Protein AF-A0A940VVH7-F1 (afdb_monomer_lite)

Foldseek 3Di:
DQPLQLLLLCLLVVLCVLQVHDLVRLCVQLVHDSVLNVCSNVRVVSRDPSSSLSSLVSSLVLLVVLVVLLVVLVPDDPDLVLVNCVSLVNLDVSSCVVLPVDPVCVVVVCVVLSVQSNPPPDRDDDDPVNSVVSSVVSVVSSVSSQVVVCVSSVFPGSDPVRNVVVSVVSVVVVVVD

Secondary structure (DSSP, 8-state):
--HHHHHHHHHHHHHHHHTT--HHHHHHHHT--HHHHHHHHH-GGG--HHHHHHHHHHHHHHHHHHHHHHHHTTSSS---HHHHHHHTTTT-HHHHHHHTTSTHHHHTT-HHHHHHHHH-SS-----HHHHHHHHHHHHHHHHHHHHHHHHHHT-SSS-HHHHHHHHHHHHHHHH--

pLDDT: mean 80.89, std 15.98, range [45.06, 98.0]

Radius of gyration: 18.41 Å; chains: 1; bounding box: 42×31×52 Å

Structure (mmCIF, N/CA/C/O backbone):
data_AF-A0A940VVH7-F1
#
_entry.id   AF-A0A940VVH7-F1
#
loo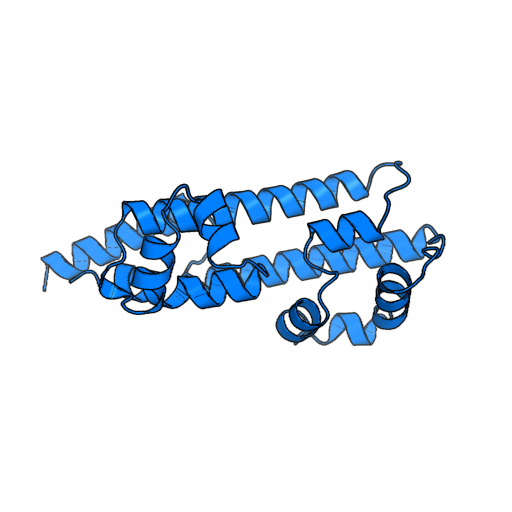p_
_atom_site.group_PDB
_atom_site.id
_atom_site.type_symbol
_atom_site.label_atom_id
_atom_site.label_alt_id
_atom_site.label_comp_id
_atom_site.label_asym_id
_atom_site.label_entity_id
_atom_site.label_seq_id
_atom_site.pdbx_PDB_ins_code
_atom_site.Cartn_x
_atom_site.Cartn_y
_atom_site.Cartn_z
_atom_site.occupancy
_atom_site.B_iso_or_equiv
_atom_site.auth_seq_id
_atom_site.auth_comp_id
_atom_site.auth_asym_id
_atom_site.auth_atom_id
_atom_site.pdbx_PDB_model_num
ATOM 1 N N . MET A 1 1 ? -15.653 8.698 20.950 1.00 63.53 1 MET A N 1
ATOM 2 C CA . MET A 1 1 ? -15.673 7.555 20.001 1.00 63.53 1 MET A CA 1
ATOM 3 C C . MET A 1 1 ? -14.650 7.937 18.977 1.00 63.53 1 MET A C 1
ATOM 5 O O . MET A 1 1 ? -14.909 8.936 18.329 1.00 63.53 1 MET A O 1
ATOM 9 N N . ASN A 1 2 ? -13.545 7.193 18.864 1.00 79.81 2 ASN A N 1
ATOM 10 C CA . ASN A 1 2 ? -12.371 7.686 18.152 1.00 79.81 2 ASN A CA 1
ATOM 11 C C . ASN A 1 2 ? -12.666 7.954 16.661 1.00 79.81 2 ASN A C 1
ATOM 13 O O . ASN A 1 2 ? -12.713 7.025 15.845 1.00 79.81 2 ASN A O 1
ATOM 17 N N . LEU A 1 3 ? -12.917 9.220 16.327 1.00 87.12 3 LEU A N 1
ATOM 18 C CA . LEU A 1 3 ? -13.318 9.695 15.006 1.00 87.12 3 LEU A CA 1
ATOM 19 C C . LEU A 1 3 ? -12.196 9.455 14.007 1.00 87.12 3 LEU A C 1
ATOM 21 O O . LEU A 1 3 ? -12.451 9.018 12.885 1.00 87.12 3 LEU A O 1
ATOM 25 N N . TYR A 1 4 ? -10.951 9.658 14.428 1.00 90.31 4 TYR A N 1
ATOM 26 C CA . TYR A 1 4 ? -9.800 9.425 13.574 1.00 90.31 4 TYR A CA 1
ATOM 27 C C . TYR A 1 4 ? -9.569 7.932 13.289 1.00 90.31 4 TYR A C 1
ATOM 29 O O . TYR A 1 4 ? -9.356 7.564 12.139 1.00 90.31 4 TYR A O 1
ATOM 37 N N . LEU A 1 5 ? -9.726 7.030 14.265 1.00 93.25 5 LEU A N 1
ATOM 38 C CA . LEU A 1 5 ? -9.686 5.579 14.018 1.00 93.25 5 LEU A CA 1
ATOM 39 C C . LEU A 1 5 ? -10.802 5.131 13.076 1.00 93.25 5 LEU A C 1
ATOM 41 O O . LEU A 1 5 ? -10.577 4.246 12.254 1.00 93.25 5 LEU A O 1
ATOM 45 N N . THR A 1 6 ? -11.980 5.750 13.170 1.00 94.06 6 THR A N 1
ATOM 46 C CA . THR A 1 6 ? -13.082 5.489 12.237 1.00 94.06 6 THR A CA 1
ATOM 47 C C . THR A 1 6 ? -12.698 5.924 10.823 1.00 94.06 6 THR A C 1
ATOM 49 O O . THR A 1 6 ? -12.816 5.115 9.905 1.00 94.06 6 THR A O 1
ATOM 52 N N . LYS A 1 7 ? -12.131 7.130 10.655 1.00 93.50 7 LYS A N 1
ATOM 53 C CA . LYS A 1 7 ? -11.576 7.593 9.370 1.00 93.50 7 LYS A CA 1
ATOM 54 C C . LYS A 1 7 ? -10.514 6.626 8.841 1.00 93.50 7 LYS A C 1
ATOM 56 O O . LYS A 1 7 ? -10.595 6.202 7.699 1.00 93.50 7 LYS A O 1
ATOM 61 N N . VAL A 1 8 ? -9.566 6.188 9.671 1.00 93.94 8 VAL A N 1
ATOM 62 C CA . VAL A 1 8 ? -8.556 5.184 9.284 1.00 93.94 8 VAL A CA 1
ATOM 63 C C . VAL A 1 8 ? -9.201 3.834 8.920 1.00 93.94 8 VAL A C 1
ATOM 65 O O . VAL A 1 8 ? -8.717 3.121 8.047 1.00 93.94 8 VAL A O 1
ATOM 68 N N . GLY A 1 9 ? -10.320 3.465 9.542 1.00 95.69 9 GLY A N 1
ATOM 69 C CA . GLY A 1 9 ? -11.140 2.329 9.115 1.00 95.69 9 GLY A CA 1
ATOM 70 C C . GLY A 1 9 ? -11.673 2.477 7.690 1.00 95.69 9 GLY A C 1
ATOM 71 O O . GLY A 1 9 ? -11.596 1.533 6.902 1.00 95.69 9 GLY A O 1
ATOM 72 N N . GLU A 1 10 ? -12.148 3.670 7.334 1.00 96.06 10 GLU A N 1
ATOM 73 C CA . GLU A 1 10 ? -12.672 3.982 5.999 1.00 96.06 10 GLU A CA 1
ATOM 74 C C . GLU A 1 10 ? -11.581 3.909 4.921 1.00 96.06 10 GLU A C 1
ATOM 76 O O . GLU A 1 10 ? -11.876 3.609 3.760 1.00 96.06 10 GLU A O 1
ATOM 81 N N . THR A 1 11 ? -10.312 4.108 5.295 1.00 95.19 11 THR A N 1
ATOM 82 C CA . THR A 1 11 ? -9.184 4.087 4.356 1.00 95.19 11 THR A CA 1
ATOM 83 C C . THR A 1 11 ? -8.690 2.690 3.997 1.00 95.19 11 THR A C 1
ATOM 85 O O . THR A 1 11 ? -8.020 2.541 2.974 1.00 95.19 11 THR A O 1
ATOM 88 N N . VAL A 1 12 ? -9.050 1.642 4.748 1.00 96.19 12 VAL A N 1
ATOM 89 C CA . VAL A 1 12 ? -8.523 0.279 4.527 1.00 96.19 12 VAL A CA 1
ATOM 90 C C . VAL A 1 12 ? -8.777 -0.218 3.105 1.00 96.19 12 VAL A C 1
ATOM 92 O O . VAL A 1 12 ? -7.860 -0.710 2.443 1.00 96.19 12 VAL A O 1
ATOM 95 N N . LYS A 1 13 ? -10.005 -0.054 2.604 1.00 95.31 13 LYS A N 1
ATOM 96 C CA . LYS A 1 13 ? -10.365 -0.455 1.240 1.00 95.31 13 LYS A CA 1
ATOM 97 C C . LYS A 1 13 ? -9.652 0.399 0.176 1.00 95.31 13 LYS A C 1
ATOM 99 O O . LYS A 1 13 ? -9.042 -0.202 -0.707 1.00 95.31 13 LYS A O 1
ATOM 104 N N . PRO A 1 14 ? -9.666 1.746 0.245 1.00 92.81 14 PRO A N 1
ATOM 105 C CA . PRO A 1 14 ? -8.861 2.600 -0.630 1.00 92.81 14 PRO A CA 1
ATOM 106 C C . PRO A 1 14 ? -7.377 2.223 -0.682 1.00 92.81 14 PRO A C 1
ATOM 108 O O . PRO A 1 14 ? -6.841 2.047 -1.773 1.00 92.81 14 PRO A O 1
ATOM 111 N N . VAL A 1 15 ? -6.726 2.031 0.471 1.00 92.94 15 VAL A N 1
ATOM 112 C CA . VAL A 1 15 ? -5.311 1.626 0.559 1.00 92.94 15 VAL A CA 1
ATOM 113 C C . VAL A 1 15 ? -5.094 0.286 -0.127 1.00 92.94 15 VAL A C 1
ATOM 115 O O . VAL A 1 15 ? -4.189 0.137 -0.946 1.00 92.94 15 VAL A O 1
ATOM 118 N N . ARG A 1 16 ? -5.954 -0.691 0.169 1.00 93.38 16 ARG A N 1
ATOM 119 C CA . ARG A 1 16 ? -5.892 -2.019 -0.433 1.00 93.38 16 ARG A CA 1
ATOM 120 C C . ARG A 1 16 ? -6.045 -1.947 -1.957 1.00 93.38 16 ARG A C 1
ATOM 122 O O . ARG A 1 16 ? -5.266 -2.561 -2.683 1.00 93.38 16 ARG A O 1
ATOM 129 N N . ASP A 1 17 ? -7.024 -1.194 -2.445 1.00 89.50 17 ASP A N 1
ATOM 130 C CA . ASP A 1 17 ? -7.284 -1.033 -3.877 1.00 89.50 17 ASP A CA 1
ATOM 131 C C . ASP A 1 17 ? -6.161 -0.253 -4.590 1.00 89.50 17 ASP A C 1
ATOM 133 O O . ASP A 1 17 ? -5.906 -0.503 -5.773 1.00 89.50 17 ASP A O 1
ATOM 137 N N . LEU A 1 18 ? -5.490 0.661 -3.881 1.00 86.38 18 LEU A N 1
ATOM 138 C CA . LEU A 1 18 ? -4.353 1.446 -4.365 1.00 86.38 18 LEU A CA 1
ATOM 139 C C . LEU A 1 18 ? -3.067 0.607 -4.443 1.00 86.38 18 LEU A C 1
ATOM 141 O O . LEU A 1 18 ? -2.350 0.672 -5.438 1.00 86.38 18 LEU A O 1
ATOM 145 N N . LEU A 1 19 ? -2.812 -0.237 -3.441 1.00 88.75 19 LEU A N 1
ATOM 146 C CA . LEU A 1 19 ? -1.671 -1.162 -3.410 1.00 88.75 19 LEU A CA 1
ATOM 147 C C . LEU A 1 19 ? -1.905 -2.448 -4.214 1.00 88.75 19 LEU A C 1
ATOM 149 O O . LEU A 1 19 ? -0.998 -3.274 -4.317 1.00 88.75 19 LEU A O 1
ATOM 153 N N . ASN A 1 20 ? -3.090 -2.586 -4.819 1.00 87.50 20 ASN A N 1
ATOM 154 C CA . ASN A 1 20 ? -3.540 -3.755 -5.570 1.00 87.50 20 ASN A CA 1
ATOM 155 C C . ASN A 1 20 ? -3.522 -5.051 -4.740 1.00 87.50 20 ASN A C 1
ATOM 157 O O . ASN A 1 20 ? -3.160 -6.117 -5.232 1.00 87.50 20 ASN A O 1
ATOM 161 N N . TRP A 1 21 ? -3.928 -4.949 -3.478 1.00 91.50 21 TRP A N 1
ATOM 162 C CA . TRP A 1 21 ? -4.070 -6.080 -2.574 1.00 91.50 21 TRP A CA 1
ATOM 163 C C . TRP A 1 21 ? -5.514 -6.607 -2.545 1.00 91.50 21 TRP A C 1
ATOM 165 O O . TRP A 1 21 ? -6.510 -5.907 -2.744 1.00 91.50 21 TRP A O 1
ATOM 175 N N . THR A 1 22 ? -5.649 -7.883 -2.239 1.00 94.06 22 THR A N 1
ATOM 176 C CA . THR A 1 22 ? -6.888 -8.550 -1.848 1.00 94.06 22 THR A CA 1
ATOM 177 C C . THR A 1 22 ? -7.035 -8.509 -0.329 1.00 94.06 22 THR A C 1
ATOM 179 O O . THR A 1 22 ? -6.075 -8.273 0.407 1.00 94.06 22 THR A O 1
ATOM 182 N N . GLN A 1 23 ? -8.246 -8.757 0.181 1.00 96.31 23 GLN A N 1
ATOM 183 C CA . GLN A 1 23 ? -8.470 -8.847 1.631 1.00 96.31 23 GLN A CA 1
ATOM 184 C C . GLN A 1 23 ? -7.597 -9.936 2.278 1.00 96.31 23 GLN A C 1
ATOM 186 O O . GLN A 1 23 ? -7.217 -9.817 3.438 1.00 96.31 23 GLN A O 1
ATOM 191 N N . ALA A 1 24 ? -7.286 -11.003 1.534 1.00 96.88 24 ALA A N 1
ATOM 192 C CA . ALA A 1 24 ? -6.419 -12.079 2.000 1.00 96.88 24 ALA A CA 1
ATOM 193 C C . ALA A 1 24 ? -4.946 -11.646 2.071 1.00 96.88 24 ALA A C 1
ATOM 195 O O . ALA A 1 24 ? -4.252 -12.016 3.014 1.00 96.88 24 ALA A O 1
ATOM 196 N N . GLU A 1 25 ? -4.477 -10.843 1.114 1.00 94.88 25 GLU A N 1
ATOM 197 C CA . GLU A 1 25 ? -3.103 -10.332 1.109 1.00 94.88 25 GLU A CA 1
ATOM 198 C C . GLU A 1 25 ? -2.869 -9.344 2.246 1.00 94.88 25 GLU A C 1
ATOM 200 O O . GLU A 1 25 ? -1.938 -9.545 3.021 1.00 94.88 25 GLU A O 1
ATOM 205 N N . ILE A 1 26 ? -3.740 -8.346 2.426 1.00 95.88 26 ILE A N 1
ATOM 206 C CA . ILE A 1 26 ? -3.585 -7.401 3.543 1.00 95.88 26 ILE A CA 1
ATOM 207 C C . ILE A 1 26 ? -3.702 -8.109 4.904 1.00 95.88 26 ILE A C 1
ATOM 209 O O . ILE A 1 26 ? -2.926 -7.816 5.810 1.00 95.88 26 ILE A O 1
ATOM 213 N N . ALA A 1 27 ? -4.591 -9.102 5.043 1.00 97.25 27 ALA A N 1
ATOM 214 C CA . ALA A 1 27 ? -4.676 -9.941 6.243 1.00 97.25 27 ALA A CA 1
ATOM 215 C C . ALA A 1 27 ? -3.351 -10.672 6.517 1.00 97.25 27 ALA A C 1
ATOM 217 O O . ALA A 1 27 ? -2.816 -10.613 7.621 1.00 97.25 27 ALA A O 1
ATOM 218 N N . LYS A 1 28 ? -2.775 -11.302 5.485 1.00 97.00 28 LYS A N 1
ATOM 219 C CA . LYS A 1 28 ? -1.488 -11.997 5.586 1.00 97.00 28 LYS A CA 1
ATOM 220 C C . LYS A 1 28 ? -0.352 -11.053 5.989 1.00 97.00 28 LYS A C 1
ATOM 222 O O . LYS A 1 28 ? 0.433 -11.420 6.855 1.00 97.00 28 LYS A O 1
ATOM 227 N N . GLN A 1 29 ? -0.266 -9.870 5.380 1.00 95.00 29 GLN A N 1
ATOM 228 C CA . GLN A 1 29 ? 0.796 -8.899 5.672 1.00 95.00 29 GLN A CA 1
ATOM 229 C C . GLN A 1 29 ? 0.683 -8.346 7.097 1.00 95.00 29 GLN A C 1
ATOM 231 O O . GLN A 1 29 ? 1.680 -8.221 7.798 1.00 95.00 29 GLN A O 1
ATOM 236 N N . THR A 1 30 ? -0.538 -8.037 7.540 1.00 95.88 30 THR A N 1
ATOM 237 C CA . THR A 1 30 ? -0.797 -7.436 8.862 1.00 95.88 30 THR A CA 1
ATOM 238 C C . THR A 1 30 ? -0.814 -8.445 10.008 1.00 95.88 30 THR A C 1
ATOM 240 O O . THR A 1 30 ? -0.794 -8.046 11.169 1.00 95.88 30 THR A O 1
ATOM 243 N N . GLY A 1 31 ? -0.913 -9.744 9.708 1.00 96.19 31 GLY A N 1
ATOM 244 C CA . GLY A 1 31 ? -1.162 -10.790 10.703 1.00 96.19 31 GLY A CA 1
ATOM 245 C C . GLY A 1 31 ? -2.595 -10.796 11.254 1.00 96.19 31 GLY A C 1
ATOM 246 O O . GLY A 1 31 ? -2.903 -11.577 12.154 1.00 96.19 31 GLY A O 1
ATOM 247 N N . LEU A 1 32 ? -3.486 -9.949 10.727 1.00 96.44 32 LEU A N 1
ATOM 248 C CA . LEU A 1 32 ? -4.899 -9.925 11.094 1.00 96.44 32 LEU A CA 1
ATOM 249 C C . LEU A 1 32 ? -5.662 -11.037 10.370 1.00 96.44 32 LEU A C 1
ATOM 251 O O . LEU A 1 32 ? -5.297 -11.483 9.284 1.00 96.44 32 LEU A O 1
ATOM 255 N N . SER A 1 33 ? -6.785 -11.471 10.943 1.00 97.56 33 SER A N 1
ATOM 256 C CA . SER A 1 33 ? -7.657 -12.415 10.242 1.00 97.56 33 SER A CA 1
ATOM 257 C C . SER A 1 33 ? -8.345 -11.734 9.053 1.00 97.56 33 SER A C 1
ATOM 259 O O . SER A 1 33 ? -8.692 -10.552 9.110 1.00 97.56 33 SER A O 1
ATOM 261 N N . ARG A 1 34 ? -8.645 -12.490 7.990 1.00 97.75 34 ARG A N 1
ATOM 262 C CA . ARG A 1 34 ? -9.448 -11.964 6.871 1.00 97.75 34 ARG A CA 1
ATOM 263 C C . ARG A 1 34 ? -10.812 -11.441 7.343 1.00 97.75 34 ARG A C 1
ATOM 265 O O . ARG A 1 34 ? -11.278 -10.434 6.827 1.00 97.75 34 ARG A O 1
ATOM 272 N N . ALA A 1 35 ? -11.430 -12.092 8.331 1.00 97.50 35 ALA A N 1
ATOM 273 C CA . ALA A 1 35 ? -12.692 -11.638 8.916 1.00 97.50 35 ALA A CA 1
ATOM 274 C C . ALA A 1 35 ? -12.546 -10.271 9.604 1.00 97.50 35 ALA A C 1
ATOM 276 O O . ALA A 1 35 ? -13.433 -9.434 9.489 1.00 97.50 35 ALA A O 1
ATOM 277 N N . THR A 1 36 ? -11.410 -10.013 10.257 1.00 97.69 36 THR A N 1
ATOM 278 C CA . THR A 1 36 ? -11.088 -8.704 10.843 1.00 97.69 36 THR A CA 1
ATOM 279 C C . THR A 1 36 ? -11.014 -7.627 9.765 1.00 97.69 36 THR A C 1
ATOM 281 O O . THR A 1 36 ? -11.638 -6.585 9.923 1.00 97.69 36 THR A O 1
ATOM 284 N N . ILE A 1 37 ? -10.322 -7.895 8.651 1.00 98.00 37 ILE A N 1
ATOM 285 C CA . ILE A 1 37 ? -10.243 -6.958 7.518 1.00 98.00 37 ILE A CA 1
ATOM 286 C C . ILE A 1 37 ? -11.635 -6.663 6.952 1.00 98.00 37 ILE A C 1
ATOM 288 O O . ILE A 1 37 ? -11.988 -5.501 6.787 1.00 98.00 37 ILE A O 1
ATOM 292 N N . VAL A 1 38 ? -12.442 -7.701 6.706 1.00 97.81 38 VAL A N 1
ATOM 293 C CA . VAL A 1 38 ? -13.822 -7.545 6.216 1.00 97.81 38 VAL A CA 1
ATOM 294 C C . VAL A 1 38 ? -14.651 -6.698 7.180 1.00 97.81 38 VAL A C 1
ATOM 296 O O . VAL A 1 38 ? -15.316 -5.770 6.738 1.00 97.81 38 VAL A O 1
ATOM 299 N N . ASN A 1 39 ? -14.575 -6.987 8.483 1.00 97.38 39 ASN A N 1
ATOM 300 C CA . ASN A 1 39 ? -15.323 -6.258 9.504 1.00 97.38 39 ASN A CA 1
ATOM 301 C C . ASN A 1 39 ? -14.936 -4.780 9.559 1.00 97.38 39 ASN A C 1
ATOM 303 O O . ASN A 1 39 ? -15.815 -3.949 9.733 1.00 97.38 39 ASN A O 1
ATOM 307 N N . ILE A 1 40 ? -13.650 -4.449 9.417 1.00 97.56 40 ILE A N 1
ATOM 308 C CA . ILE A 1 40 ? -13.200 -3.053 9.382 1.00 97.56 40 ILE A CA 1
ATOM 309 C C . ILE A 1 40 ? -13.698 -2.364 8.105 1.00 97.56 40 ILE A C 1
ATOM 311 O O . ILE A 1 40 ? -14.205 -1.252 8.180 1.00 97.56 40 ILE A O 1
ATOM 315 N N . GLU A 1 41 ? -13.609 -3.023 6.942 1.00 97.44 41 GLU A N 1
ATOM 316 C CA . GLU A 1 41 ? -14.096 -2.450 5.677 1.00 97.44 41 GLU A CA 1
ATOM 317 C C . GLU A 1 41 ? -15.620 -2.228 5.667 1.00 97.44 41 GLU A C 1
ATOM 319 O O . GLU A 1 41 ? -16.093 -1.308 5.001 1.00 97.44 41 GLU A O 1
ATOM 324 N N . SER A 1 42 ? -16.399 -3.067 6.361 1.00 97.19 42 SER A N 1
ATOM 325 C CA . SER A 1 42 ? -17.858 -2.917 6.467 1.00 97.19 42 SER A CA 1
ATOM 326 C C . SER A 1 42 ? -18.295 -1.993 7.602 1.00 97.19 42 SER A C 1
ATOM 328 O O . SER A 1 42 ? -19.318 -1.325 7.491 1.00 97.19 42 SER A O 1
ATOM 330 N N . GLU A 1 43 ? -17.546 -1.989 8.704 1.00 97.25 43 GLU A N 1
ATOM 331 C CA . GLU A 1 43 ? -17.846 -1.262 9.936 1.00 97.25 43 GLU A CA 1
ATOM 332 C C . GLU A 1 43 ? -16.576 -0.541 10.441 1.00 97.25 43 GLU A C 1
ATOM 334 O O . GLU A 1 43 ? -15.919 -1.019 11.373 1.00 97.25 43 GLU A O 1
ATOM 339 N N . PRO A 1 44 ? -16.212 0.616 9.850 1.00 96.44 44 PRO A N 1
ATOM 340 C CA . PRO A 1 44 ? -14.955 1.318 10.138 1.00 96.44 44 PRO A CA 1
ATOM 341 C C . PRO A 1 44 ? -14.718 1.659 11.612 1.00 96.44 44 PRO A C 1
ATOM 343 O O . PRO A 1 44 ? -13.583 1.628 12.086 1.00 96.44 44 PRO A O 1
ATOM 346 N N . TRP A 1 45 ? -15.786 1.902 12.377 1.00 94.56 45 TRP A N 1
ATOM 347 C CA . TRP A 1 45 ? -15.726 2.175 13.820 1.00 94.56 45 TRP A CA 1
ATOM 348 C C . TRP A 1 45 ? -15.224 0.984 14.654 1.00 94.56 45 TRP A C 1
ATOM 350 O O . TRP A 1 45 ? -14.928 1.143 15.837 1.00 94.56 45 TRP A O 1
ATOM 360 N N . ARG A 1 46 ? -15.120 -0.220 14.067 1.00 94.31 46 ARG A N 1
ATOM 361 C CA . ARG A 1 46 ? -14.487 -1.388 14.704 1.00 94.31 46 ARG A CA 1
ATOM 362 C C . ARG A 1 46 ? -12.961 -1.363 14.635 1.00 94.31 46 ARG A C 1
ATOM 364 O O . ARG A 1 46 ? -12.320 -2.250 15.205 1.00 94.31 46 ARG A O 1
ATOM 371 N N . MET A 1 47 ? -12.368 -0.396 13.934 1.00 95.75 47 MET A N 1
ATOM 372 C CA . MET A 1 47 ? -10.921 -0.237 13.882 1.00 95.75 47 MET A CA 1
ATOM 373 C C . MET A 1 47 ? -10.360 0.014 15.286 1.00 95.75 47 MET A C 1
ATOM 375 O O . MET A 1 47 ? -10.763 0.931 15.996 1.00 95.75 47 MET A O 1
ATOM 379 N N . THR A 1 48 ? -9.382 -0.798 15.678 1.00 95.12 48 THR A N 1
ATOM 380 C CA . THR A 1 48 ? -8.633 -0.616 16.929 1.00 95.12 48 THR A CA 1
ATOM 381 C C . THR A 1 48 ? -7.292 0.047 16.644 1.00 95.12 48 THR A C 1
ATOM 383 O O . THR 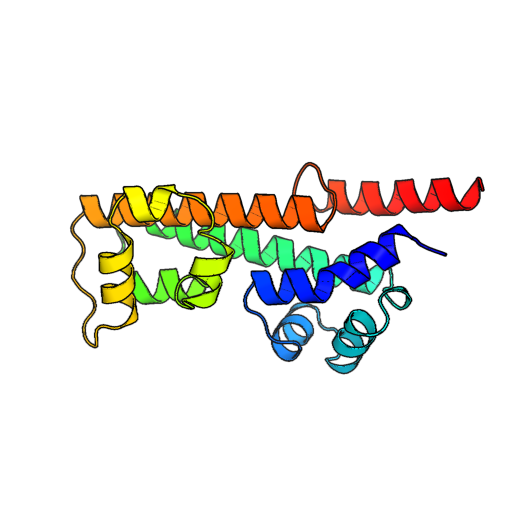A 1 48 ? -6.748 -0.110 15.550 1.00 95.12 48 THR A O 1
ATOM 386 N N . ARG A 1 49 ? -6.694 0.712 17.643 1.00 94.12 49 ARG A N 1
ATOM 387 C CA . ARG A 1 49 ? -5.347 1.305 17.520 1.00 94.12 49 ARG A CA 1
ATOM 388 C C . ARG A 1 49 ? -4.309 0.276 17.056 1.00 94.12 49 ARG A C 1
ATOM 390 O O . ARG A 1 49 ? -3.505 0.570 16.181 1.00 94.12 49 ARG A O 1
ATOM 397 N N . THR A 1 50 ? -4.376 -0.953 17.568 1.00 95.12 50 THR A N 1
ATOM 398 C CA . THR A 1 50 ? -3.489 -2.051 17.153 1.00 95.12 50 THR A CA 1
ATOM 399 C C . THR A 1 50 ? -3.675 -2.427 15.684 1.00 95.12 50 THR A C 1
ATOM 401 O O . THR A 1 50 ? -2.690 -2.598 14.973 1.00 95.12 50 THR A O 1
ATOM 404 N N . SER A 1 51 ? -4.922 -2.533 15.210 1.00 95.88 51 SER A N 1
ATOM 405 C CA . SER A 1 51 ? -5.196 -2.855 13.800 1.00 95.88 51 SER A CA 1
ATOM 406 C C . SER A 1 51 ? -4.773 -1.716 12.868 1.00 95.88 51 SER A C 1
ATOM 408 O O . SER A 1 51 ? -4.177 -1.977 11.827 1.00 95.88 51 SER A O 1
ATOM 410 N N . ALA A 1 52 ? -5.004 -0.464 13.275 1.00 96.12 52 ALA A N 1
ATOM 411 C CA . ALA A 1 52 ? -4.579 0.726 12.544 1.00 96.12 52 ALA A CA 1
ATOM 412 C C . ALA A 1 52 ? -3.050 0.782 12.402 1.00 96.12 52 ALA A C 1
ATOM 414 O O . ALA A 1 52 ? -2.541 0.929 11.294 1.00 96.12 52 ALA A O 1
ATOM 415 N N . LEU A 1 53 ? -2.315 0.575 13.502 1.00 96.25 53 LEU A N 1
ATOM 416 C CA . LEU A 1 53 ? -0.851 0.516 13.492 1.00 96.25 53 LEU A CA 1
ATOM 417 C C . LEU A 1 53 ? -0.321 -0.637 12.639 1.00 96.25 53 LEU A C 1
ATOM 419 O O . LEU A 1 53 ? 0.630 -0.439 11.886 1.00 96.25 53 LEU A O 1
ATOM 423 N N . ALA A 1 54 ? -0.930 -1.824 12.720 1.00 96.31 54 ALA A N 1
ATOM 424 C CA . ALA A 1 54 ? -0.523 -2.968 11.908 1.00 96.31 54 ALA A CA 1
ATOM 425 C C . ALA A 1 54 ? -0.687 -2.679 10.408 1.00 96.31 54 ALA A C 1
ATOM 427 O O . ALA A 1 54 ? 0.244 -2.901 9.636 1.00 96.31 54 ALA A O 1
ATOM 428 N N . ILE A 1 55 ? -1.841 -2.135 10.003 1.00 96.31 55 ILE A N 1
ATOM 429 C CA . ILE A 1 55 ? -2.118 -1.761 8.610 1.00 96.31 55 ILE A CA 1
ATOM 430 C C . ILE A 1 55 ? -1.153 -0.672 8.139 1.00 96.31 55 ILE A C 1
ATOM 432 O O . ILE A 1 55 ? -0.534 -0.818 7.088 1.00 96.31 55 ILE A O 1
ATOM 436 N N . PHE A 1 56 ? -0.967 0.391 8.918 1.00 96.94 56 PHE A N 1
ATOM 437 C CA . PHE A 1 56 ? -0.067 1.474 8.531 1.00 96.94 56 PHE A CA 1
ATOM 438 C C . PHE A 1 56 ? 1.395 1.008 8.422 1.00 96.94 56 PHE A C 1
ATOM 440 O O . PHE A 1 56 ? 2.088 1.338 7.461 1.00 96.94 56 PHE A O 1
ATOM 447 N N . SER A 1 57 ? 1.852 0.158 9.346 1.00 96.25 57 SER A N 1
ATOM 448 C CA . SER A 1 57 ? 3.222 -0.373 9.334 1.00 96.25 57 SER A CA 1
ATOM 449 C C . SER A 1 57 ? 3.511 -1.217 8.093 1.00 96.25 57 SER A C 1
ATOM 451 O O . SER A 1 57 ? 4.592 -1.105 7.517 1.00 96.25 57 SER A O 1
ATOM 453 N N . VAL A 1 58 ? 2.557 -2.042 7.642 1.00 96.25 58 VAL A N 1
ATOM 454 C CA . VAL A 1 58 ? 2.757 -2.833 6.415 1.00 96.25 58 VAL A CA 1
ATOM 455 C C . VAL A 1 58 ? 2.713 -1.970 5.158 1.00 96.25 58 VAL A C 1
ATOM 457 O O . VAL A 1 58 ? 3.420 -2.269 4.202 1.00 96.25 58 VAL A O 1
ATOM 460 N N . VAL A 1 59 ? 1.934 -0.882 5.162 1.00 95.38 59 VAL A N 1
ATOM 461 C CA . VAL A 1 59 ? 1.927 0.101 4.069 1.00 95.38 59 VAL A CA 1
ATOM 462 C C . VAL A 1 59 ? 3.290 0.784 3.970 1.00 95.38 59 VAL A C 1
ATOM 464 O O . VAL A 1 59 ? 3.876 0.807 2.891 1.00 95.38 59 VAL A O 1
ATOM 467 N N . LEU A 1 60 ? 3.834 1.265 5.093 1.00 95.06 60 LEU A N 1
ATOM 468 C CA . LEU A 1 60 ? 5.180 1.841 5.145 1.00 95.06 60 LEU A CA 1
ATOM 469 C C . LEU A 1 60 ? 6.243 0.862 4.644 1.00 95.06 60 LEU A C 1
ATOM 471 O O . LEU A 1 60 ? 7.072 1.213 3.803 1.00 95.06 60 LEU A O 1
ATOM 475 N N . ALA A 1 61 ? 6.205 -0.374 5.146 1.00 94.06 61 ALA A N 1
ATOM 476 C CA . ALA A 1 61 ? 7.148 -1.409 4.749 1.00 94.06 61 ALA A CA 1
ATOM 477 C C . ALA A 1 61 ? 7.064 -1.711 3.246 1.00 94.06 61 ALA A C 1
ATOM 479 O O . ALA A 1 61 ? 8.098 -1.903 2.607 1.00 94.06 61 ALA A O 1
ATOM 480 N N . GLU A 1 62 ? 5.861 -1.709 2.668 1.00 93.38 62 GLU A N 1
ATOM 481 C CA . GLU A 1 62 ? 5.663 -1.933 1.238 1.00 93.38 62 GLU A CA 1
ATOM 482 C C . GLU A 1 62 ? 6.231 -0.792 0.386 1.00 93.38 62 GLU A C 1
ATOM 484 O O . GLU A 1 62 ? 6.928 -1.056 -0.594 1.00 93.38 62 GLU A O 1
ATOM 489 N N . ILE A 1 63 ? 5.998 0.469 0.764 1.00 92.88 63 ILE A N 1
ATOM 490 C CA . ILE A 1 63 ? 6.574 1.620 0.050 1.00 92.88 63 ILE A CA 1
ATOM 491 C C . ILE A 1 63 ? 8.102 1.603 0.138 1.00 92.88 63 ILE A C 1
ATOM 493 O O . ILE A 1 63 ? 8.780 1.731 -0.883 1.00 92.88 63 ILE A O 1
ATOM 497 N N . ALA A 1 64 ? 8.656 1.336 1.324 1.00 92.06 64 ALA A N 1
ATOM 498 C CA . ALA A 1 64 ? 10.099 1.201 1.506 1.00 92.06 64 ALA A CA 1
ATOM 499 C C . ALA A 1 64 ? 10.683 0.037 0.684 1.00 92.06 64 ALA A C 1
ATOM 501 O O . ALA A 1 64 ? 11.757 0.170 0.094 1.00 92.06 64 ALA A O 1
ATOM 502 N N . ARG A 1 65 ? 9.977 -1.101 0.605 1.00 92.56 65 ARG A N 1
ATOM 503 C CA . ARG A 1 65 ? 10.371 -2.251 -0.223 1.00 92.56 65 ARG A CA 1
ATOM 504 C C . ARG A 1 65 ? 10.412 -1.875 -1.704 1.00 92.56 65 ARG A C 1
ATOM 506 O O . ARG A 1 65 ? 11.415 -2.154 -2.356 1.00 92.56 65 ARG A O 1
ATOM 513 N N . ARG A 1 66 ? 9.364 -1.221 -2.220 1.00 90.12 66 ARG A N 1
ATOM 514 C CA . ARG A 1 66 ? 9.285 -0.767 -3.620 1.00 90.12 66 ARG A CA 1
ATOM 515 C C . ARG A 1 66 ? 10.372 0.254 -3.958 1.00 90.12 66 ARG A C 1
ATOM 517 O O . ARG A 1 66 ? 11.000 0.122 -5.003 1.00 90.12 66 ARG A O 1
ATOM 524 N N . SER A 1 67 ? 10.652 1.197 -3.055 1.00 89.62 67 SER A N 1
ATOM 525 C CA . SER A 1 67 ? 11.746 2.166 -3.227 1.00 89.62 67 SER A CA 1
ATOM 526 C C . SER A 1 67 ? 13.092 1.463 -3.354 1.00 89.62 67 SER A C 1
ATOM 528 O O . SER A 1 67 ? 13.810 1.682 -4.320 1.00 89.62 67 SER A O 1
ATOM 530 N N . ARG A 1 68 ? 13.397 0.531 -2.440 1.00 88.56 68 ARG A N 1
ATOM 531 C CA . ARG A 1 68 ? 14.658 -0.226 -2.479 1.00 88.56 68 ARG A CA 1
ATOM 532 C C . ARG A 1 68 ? 14.805 -1.059 -3.748 1.00 88.56 68 ARG A C 1
ATOM 534 O O . ARG A 1 68 ? 15.905 -1.156 -4.281 1.00 88.56 68 ARG A O 1
ATOM 541 N N . LEU A 1 69 ? 13.722 -1.676 -4.224 1.00 86.75 69 LEU A N 1
ATOM 542 C CA . LEU A 1 69 ? 13.741 -2.411 -5.491 1.00 86.75 69 LEU A CA 1
ATOM 543 C C . LEU A 1 69 ? 14.106 -1.497 -6.660 1.00 86.75 69 LEU A C 1
ATOM 545 O O . LEU A 1 69 ? 14.906 -1.887 -7.506 1.00 86.75 69 LEU A O 1
ATOM 549 N N . LEU A 1 70 ? 13.552 -0.286 -6.681 1.00 85.75 70 LEU A N 1
ATOM 550 C CA . LEU A 1 70 ? 13.837 0.694 -7.715 1.00 85.75 70 LEU A CA 1
ATOM 551 C C . LEU A 1 70 ? 15.268 1.247 -7.620 1.00 85.75 70 LEU A C 1
ATOM 553 O O . LEU A 1 70 ? 15.945 1.350 -8.639 1.00 85.75 70 LEU A O 1
ATOM 557 N N . ASP A 1 71 ? 15.768 1.539 -6.421 1.00 85.06 71 ASP A N 1
ATOM 558 C CA . ASP A 1 71 ? 17.142 2.022 -6.218 1.00 85.06 71 ASP A CA 1
ATOM 559 C C . ASP A 1 71 ? 18.181 0.977 -6.659 1.00 85.06 71 ASP A C 1
ATOM 561 O O . ASP A 1 71 ? 19.174 1.292 -7.325 1.00 85.06 71 ASP A O 1
ATOM 565 N N . ASN A 1 72 ? 17.912 -0.298 -6.365 1.00 82.19 72 ASN A N 1
ATOM 566 C CA . ASN A 1 72 ? 18.749 -1.413 -6.807 1.00 82.19 72 ASN A CA 1
ATOM 567 C C . ASN A 1 72 ? 18.675 -1.629 -8.326 1.00 82.19 72 ASN A C 1
ATOM 569 O O . ASN A 1 72 ? 19.621 -2.145 -8.918 1.00 82.19 72 ASN A O 1
ATOM 573 N N . ALA A 1 73 ? 17.585 -1.198 -8.972 1.00 74.25 73 ALA A N 1
ATOM 574 C CA . ALA A 1 73 ? 17.405 -1.329 -10.412 1.00 74.25 73 ALA A CA 1
ATOM 575 C C . ALA A 1 73 ? 18.322 -0.399 -11.245 1.00 74.25 73 ALA A C 1
ATOM 577 O O . ALA A 1 73 ? 18.392 -0.492 -12.467 1.00 74.25 73 ALA A O 1
ATOM 578 N N . THR A 1 74 ? 19.037 0.524 -10.604 1.00 62.25 74 THR A N 1
ATOM 579 C CA . THR A 1 74 ? 19.903 1.498 -11.288 1.00 62.25 74 THR A CA 1
ATOM 580 C C . THR A 1 74 ? 21.364 1.061 -11.431 1.00 62.25 74 THR A C 1
ATOM 582 O O . THR A 1 74 ? 22.122 1.721 -12.142 1.00 62.25 74 THR A O 1
ATOM 585 N N . GLN A 1 75 ? 21.782 -0.037 -10.791 1.00 52.41 75 GLN A N 1
ATOM 586 C CA . GLN A 1 75 ? 23.182 -0.472 -10.766 1.00 52.41 75 GLN A CA 1
ATOM 587 C C . GLN A 1 75 ? 23.387 -1.785 -11.530 1.00 52.41 75 GLN A C 1
ATOM 589 O O . GLN A 1 75 ? 23.213 -2.865 -10.980 1.00 52.41 75 GLN A O 1
ATOM 594 N N . GLU A 1 76 ? 23.800 -1.674 -12.796 1.00 49.69 76 GLU A N 1
ATOM 595 C CA . GLU A 1 76 ? 24.590 -2.668 -13.557 1.00 49.69 76 GLU A CA 1
ATOM 596 C C . GLU A 1 76 ? 24.015 -4.084 -13.771 1.00 49.69 76 GLU A C 1
ATOM 598 O O . GLU A 1 76 ? 24.581 -4.860 -14.544 1.00 49.69 76 GLU A O 1
ATOM 603 N N . GLN A 1 77 ? 22.888 -4.441 -13.164 1.00 54.81 77 GLN A N 1
ATOM 604 C CA . GLN A 1 77 ? 22.262 -5.744 -13.340 1.00 54.81 77 GLN A CA 1
ATOM 605 C C . GLN A 1 77 ? 21.255 -5.699 -14.483 1.00 54.81 77 GLN A C 1
ATOM 607 O O . GLN A 1 77 ? 20.481 -4.758 -14.628 1.00 54.81 77 GLN A O 1
ATOM 612 N N . TYR A 1 78 ? 21.270 -6.744 -15.309 1.00 52.16 78 TYR A N 1
ATOM 613 C CA . TYR A 1 78 ? 20.230 -7.003 -16.296 1.00 52.16 78 TYR A CA 1
ATOM 614 C C . TYR A 1 78 ? 18.928 -7.271 -15.534 1.00 52.16 78 TYR A C 1
ATOM 616 O O . TYR A 1 78 ? 18.638 -8.402 -15.148 1.00 52.16 78 TYR A O 1
ATOM 624 N N . ILE A 1 79 ? 18.199 -6.207 -15.209 1.00 62.31 79 ILE A N 1
ATOM 625 C CA . ILE A 1 79 ? 16.939 -6.312 -14.489 1.00 62.31 79 ILE A CA 1
ATOM 626 C C . ILE A 1 79 ? 15.892 -6.768 -15.479 1.00 62.31 79 ILE A C 1
ATOM 628 O O . ILE A 1 79 ? 15.694 -6.161 -16.535 1.00 62.31 79 ILE A O 1
ATOM 632 N N . ASP A 1 80 ? 15.212 -7.845 -15.112 1.00 74.19 80 ASP A N 1
ATOM 633 C CA . ASP A 1 80 ? 13.940 -8.179 -15.714 1.00 74.19 80 ASP A CA 1
ATOM 634 C C . ASP A 1 80 ? 12.945 -7.071 -15.345 1.00 74.19 80 ASP A C 1
ATOM 636 O O . ASP A 1 80 ? 12.324 -7.071 -14.280 1.00 74.19 80 ASP A O 1
ATOM 640 N N . TRP A 1 81 ? 12.856 -6.061 -16.212 1.00 71.69 81 TRP A N 1
ATOM 641 C CA . TRP A 1 81 ? 11.965 -4.921 -16.032 1.00 71.69 81 TRP A CA 1
ATOM 642 C C . TRP A 1 81 ? 10.503 -5.352 -15.942 1.00 71.69 81 TRP A C 1
ATOM 644 O O . TRP A 1 81 ? 9.716 -4.656 -15.309 1.00 71.69 81 TRP A O 1
ATOM 654 N N . GLN A 1 82 ? 10.130 -6.499 -16.517 1.00 71.94 82 GLN A N 1
ATOM 655 C CA . GLN A 1 82 ? 8.783 -7.034 -16.372 1.00 71.94 82 GLN A CA 1
ATOM 656 C C . GLN A 1 82 ? 8.531 -7.463 -14.924 1.00 71.94 82 GLN A C 1
ATOM 658 O O . GLN A 1 82 ? 7.504 -7.092 -14.350 1.00 71.94 82 GLN A O 1
ATOM 663 N N . GLU A 1 83 ? 9.482 -8.172 -14.313 1.00 75.62 83 GLU A N 1
ATOM 664 C CA . GLU A 1 83 ? 9.382 -8.584 -12.912 1.00 75.62 83 GLU A CA 1
ATOM 665 C C . GLU A 1 83 ? 9.471 -7.387 -11.958 1.00 75.62 83 GLU A C 1
ATOM 667 O O . GLU A 1 83 ? 8.680 -7.293 -11.022 1.00 75.62 83 GLU A O 1
ATOM 672 N N . LEU A 1 84 ? 10.339 -6.405 -12.228 1.00 77.25 84 LEU A N 1
ATOM 673 C CA . LEU A 1 84 ? 10.390 -5.179 -11.426 1.00 77.25 84 LEU A CA 1
ATOM 674 C C . LEU A 1 84 ? 9.066 -4.410 -11.493 1.00 77.25 84 LEU A C 1
ATOM 676 O O . LEU A 1 84 ? 8.510 -4.044 -10.459 1.00 77.25 84 LEU A O 1
ATOM 680 N N . LEU A 1 85 ? 8.529 -4.183 -12.695 1.00 74.00 85 LEU A N 1
ATOM 681 C CA . LEU A 1 85 ? 7.233 -3.524 -12.848 1.00 74.00 85 LEU A CA 1
ATOM 682 C C . LEU A 1 85 ? 6.138 -4.324 -12.137 1.00 74.00 85 LEU A C 1
ATOM 684 O O . LEU A 1 85 ? 5.246 -3.738 -11.524 1.00 74.00 85 LEU A O 1
ATOM 688 N N . ARG A 1 86 ? 6.202 -5.659 -12.170 1.00 75.62 86 ARG A N 1
ATOM 689 C CA . ARG A 1 86 ? 5.242 -6.523 -11.477 1.00 75.62 86 ARG A CA 1
ATOM 690 C C . ARG A 1 86 ? 5.320 -6.338 -9.969 1.00 75.62 86 ARG A C 1
ATOM 692 O O . ARG A 1 86 ? 4.287 -6.120 -9.337 1.00 75.62 86 ARG A O 1
ATOM 699 N N . GLU A 1 87 ? 6.526 -6.360 -9.421 1.00 76.00 87 GLU A N 1
ATOM 700 C CA . GLU A 1 87 ? 6.811 -6.171 -7.998 1.00 76.00 87 GLU A CA 1
ATOM 701 C C . GLU A 1 87 ? 6.449 -4.767 -7.494 1.00 76.00 87 GLU A C 1
ATOM 703 O O . GLU A 1 87 ? 6.030 -4.606 -6.345 1.00 76.00 87 GLU A O 1
ATOM 708 N N . LEU A 1 88 ? 6.535 -3.757 -8.363 1.00 73.00 88 LEU A N 1
ATOM 709 C CA . LEU A 1 88 ? 6.064 -2.397 -8.092 1.00 73.00 88 LEU A CA 1
ATOM 710 C C . LEU A 1 88 ? 4.531 -2.258 -8.190 1.00 73.00 88 LEU A C 1
ATOM 712 O O . LEU A 1 88 ? 3.989 -1.201 -7.860 1.00 73.00 88 LEU A O 1
ATOM 716 N N . GLY A 1 89 ? 3.814 -3.303 -8.621 1.00 68.88 89 GLY A N 1
ATOM 717 C CA . GLY A 1 89 ? 2.365 -3.271 -8.858 1.00 68.88 89 GLY A CA 1
ATOM 718 C C . GLY A 1 89 ? 1.967 -2.564 -10.161 1.00 68.88 89 GLY A C 1
ATOM 719 O O . GLY A 1 89 ? 0.786 -2.312 -10.400 1.00 68.88 89 GLY A O 1
ATOM 720 N N . LEU A 1 90 ? 2.945 -2.291 -11.023 1.00 66.12 90 LEU A N 1
ATOM 721 C CA . LEU A 1 90 ? 2.859 -1.574 -12.296 1.00 66.12 90 LEU A CA 1
ATOM 722 C C . LEU A 1 90 ? 2.588 -2.505 -13.485 1.00 66.12 90 LEU A C 1
ATOM 724 O O . LEU A 1 90 ? 2.872 -2.182 -14.628 1.00 66.12 90 LEU A O 1
ATOM 728 N N . VAL A 1 91 ? 2.037 -3.692 -13.259 1.00 61.22 91 VAL A N 1
ATOM 729 C CA . VAL A 1 91 ? 1.633 -4.608 -14.347 1.00 61.22 91 VAL A CA 1
ATOM 730 C C . VAL A 1 91 ? 0.114 -4.680 -14.469 1.00 61.22 91 VAL A C 1
ATOM 732 O O . VAL A 1 91 ? -0.415 -5.176 -15.458 1.00 61.22 91 VAL A O 1
ATOM 735 N N . ASN A 1 92 ? -0.617 -4.109 -13.507 1.00 61.41 92 ASN A N 1
ATOM 736 C CA . ASN A 1 92 ? -2.069 -4.036 -13.558 1.00 61.41 92 ASN A CA 1
ATOM 737 C C . ASN A 1 92 ? -2.514 -2.758 -14.297 1.00 61.41 92 ASN A C 1
ATOM 739 O O . ASN A 1 92 ? -2.347 -1.666 -13.749 1.00 61.41 92 ASN A O 1
ATOM 743 N N . PRO A 1 93 ? -3.156 -2.846 -15.480 1.00 54.59 93 PRO A N 1
ATOM 744 C CA . PRO A 1 93 ? -3.665 -1.679 -16.213 1.00 54.59 93 PRO A CA 1
ATOM 745 C C . PRO A 1 93 ? -4.592 -0.789 -15.372 1.00 54.59 93 PRO A C 1
ATOM 747 O O . PRO A 1 93 ? -4.653 0.420 -15.580 1.00 54.59 93 PRO A O 1
ATOM 750 N N . LYS A 1 94 ? -5.285 -1.370 -14.379 1.00 57.38 94 LYS A N 1
ATOM 751 C CA . LYS A 1 94 ? -6.123 -0.618 -13.435 1.00 57.38 94 LYS A CA 1
ATOM 752 C C . LYS A 1 94 ? -5.302 0.185 -12.427 1.00 57.38 94 LYS A C 1
ATOM 754 O O . LYS A 1 94 ? -5.747 1.261 -12.038 1.00 57.38 94 LYS A O 1
ATOM 759 N N . ALA A 1 95 ? -4.137 -0.316 -12.008 1.00 55.41 95 ALA A N 1
ATOM 760 C CA . ALA A 1 95 ? -3.211 0.430 -11.156 1.00 55.41 95 ALA A CA 1
ATOM 761 C C . ALA A 1 95 ? -2.672 1.643 -11.919 1.00 55.41 95 ALA A C 1
ATOM 763 O O . ALA A 1 95 ? -2.729 2.752 -11.402 1.00 55.41 95 ALA A O 1
ATOM 764 N N . TRP A 1 96 ? -2.317 1.465 -13.195 1.00 55.22 96 TRP A N 1
ATOM 765 C CA . TRP A 1 96 ? -1.946 2.571 -14.076 1.00 55.22 96 TRP A CA 1
ATOM 766 C C . TRP A 1 96 ? -3.076 3.583 -14.241 1.00 55.22 96 TRP A C 1
ATOM 768 O O . TRP A 1 96 ? -2.861 4.739 -13.953 1.00 55.22 96 TRP A O 1
ATOM 778 N N . SER A 1 97 ? -4.311 3.207 -14.581 1.00 53.47 97 SER A N 1
ATOM 779 C CA . SER A 1 97 ? -5.386 4.212 -14.719 1.00 53.47 97 SER A CA 1
ATOM 780 C C . SER A 1 97 ? -5.728 4.971 -13.422 1.00 53.47 97 SER A C 1
ATOM 782 O O . SER A 1 97 ? -6.297 6.055 -13.479 1.00 53.47 97 SER A O 1
ATOM 784 N N . ARG A 1 98 ? -5.430 4.388 -12.250 1.00 56.22 98 ARG A N 1
ATOM 785 C CA . ARG A 1 98 ? -5.687 4.993 -10.927 1.00 56.22 98 ARG A CA 1
ATOM 786 C C . ARG A 1 98 ? -4.515 5.841 -10.436 1.00 56.22 98 ARG A C 1
ATOM 788 O O . ARG A 1 98 ? -4.717 6.813 -9.706 1.00 56.22 98 ARG A O 1
ATOM 795 N N . ILE A 1 99 ? -3.297 5.455 -10.807 1.00 49.72 99 ILE A N 1
ATOM 796 C CA . ILE A 1 99 ? -2.088 6.202 -10.489 1.00 49.72 99 ILE A CA 1
ATOM 797 C C . ILE A 1 99 ? -1.872 7.296 -11.552 1.00 49.72 99 ILE A C 1
ATOM 799 O O . ILE A 1 99 ? -1.893 8.459 -11.194 1.00 49.72 99 ILE A O 1
ATOM 803 N N . LEU A 1 100 ? -1.894 6.962 -12.843 1.00 47.31 100 LEU A N 1
ATOM 804 C CA . LEU A 1 100 ? -1.721 7.826 -14.028 1.00 47.31 100 LEU A CA 1
ATOM 805 C C . LEU A 1 100 ? -2.909 8.727 -14.406 1.00 47.31 100 LEU A C 1
ATOM 807 O O . LEU A 1 100 ? -3.147 9.000 -15.584 1.00 47.31 100 LEU A O 1
ATOM 811 N N . GLY A 1 101 ? -3.644 9.252 -13.428 1.00 45.59 101 GLY A N 1
ATOM 812 C CA . GLY A 1 101 ? -4.372 10.505 -13.679 1.00 45.59 101 GLY A CA 1
ATOM 813 C C . GLY A 1 101 ? -3.415 11.667 -14.013 1.00 45.59 101 GLY A C 1
ATOM 814 O O . GLY A 1 101 ? -3.855 12.712 -14.485 1.00 45.59 101 GLY A O 1
ATOM 815 N N . SER A 1 102 ? -2.113 11.473 -13.777 1.00 45.06 102 SER A N 1
ATOM 816 C CA . SER A 1 102 ? -1.000 12.368 -14.066 1.00 45.06 102 SER A CA 1
ATOM 817 C C . SER A 1 102 ? -0.544 12.275 -15.536 1.00 45.06 102 SER A C 1
ATOM 819 O O . SER A 1 102 ? -0.227 11.226 -16.091 1.00 45.06 102 SER A O 1
ATOM 821 N N . VAL A 1 103 ? -0.536 13.434 -16.189 1.00 46.53 103 VAL A N 1
ATOM 822 C CA . VAL A 1 103 ? -0.383 13.680 -17.636 1.00 46.53 103 VAL A CA 1
ATOM 823 C C . VAL A 1 103 ? 0.999 13.287 -18.212 1.00 46.53 103 VAL A C 1
ATOM 825 O O . VAL A 1 103 ? 1.165 13.200 -19.430 1.00 46.53 103 VAL A O 1
ATOM 828 N N . GLU A 1 104 ? 1.995 12.993 -17.374 1.00 48.72 104 GLU A N 1
ATOM 829 C CA . GLU A 1 104 ? 3.406 12.854 -17.777 1.00 48.72 104 GLU A CA 1
ATOM 830 C C . GLU A 1 104 ? 3.765 11.537 -18.480 1.00 48.72 104 GLU A C 1
ATOM 832 O O . GLU A 1 104 ? 4.538 11.539 -19.439 1.00 48.72 104 GLU A O 1
ATOM 837 N N . LEU A 1 105 ? 3.170 10.403 -18.106 1.00 46.75 105 LEU A N 1
ATOM 838 C CA . LEU A 1 105 ? 3.492 9.109 -18.735 1.00 46.75 105 LEU A CA 1
ATOM 839 C C . LEU A 1 105 ? 2.897 8.947 -20.142 1.00 46.75 105 LEU A C 1
ATOM 841 O O . LEU A 1 105 ? 3.465 8.264 -20.999 1.00 46.75 105 LEU A O 1
ATOM 845 N N . VAL A 1 106 ? 1.785 9.638 -20.406 1.00 48.16 106 VAL A N 1
ATOM 846 C CA . VAL A 1 106 ? 1.251 9.818 -21.764 1.00 48.16 106 VAL A CA 1
ATOM 847 C C . VAL A 1 106 ? 2.184 10.727 -22.569 1.00 48.16 106 VAL A C 1
ATO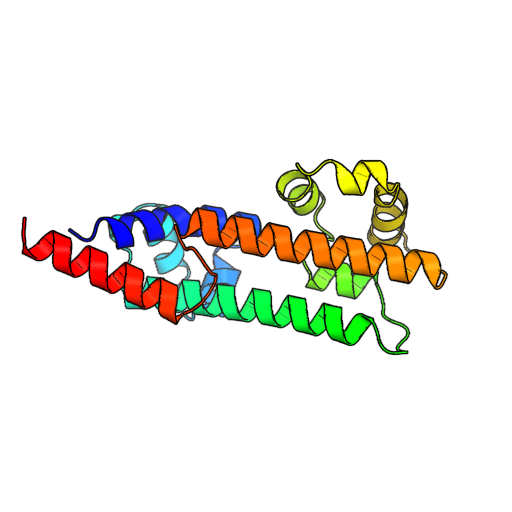M 849 O O . VAL A 1 106 ? 2.486 10.419 -23.721 1.00 48.16 106 VAL A O 1
ATOM 852 N N . ALA A 1 107 ? 2.682 11.810 -21.960 1.00 47.31 107 ALA A N 1
ATOM 853 C CA . ALA A 1 107 ? 3.567 12.771 -22.617 1.00 47.31 107 ALA A CA 1
ATOM 854 C C . ALA A 1 107 ? 4.952 12.191 -22.968 1.00 47.31 107 ALA A C 1
ATOM 856 O O . ALA A 1 107 ? 5.542 12.582 -23.972 1.00 47.31 107 ALA A O 1
ATOM 857 N N . THR A 1 108 ? 5.457 11.229 -22.188 1.00 54.09 108 THR A N 1
ATOM 858 C CA . THR A 1 108 ? 6.769 10.588 -22.413 1.00 54.09 108 THR A CA 1
ATOM 859 C C . THR A 1 108 ? 6.739 9.427 -23.412 1.00 54.09 108 THR A C 1
ATOM 861 O O . THR A 1 108 ? 7.798 8.927 -23.796 1.00 54.09 108 THR A O 1
ATOM 864 N N . GLY A 1 109 ? 5.554 8.991 -23.861 1.00 57.06 109 GLY A N 1
ATOM 865 C CA . GLY A 1 109 ? 5.418 7.913 -24.845 1.00 57.06 109 GLY A CA 1
ATOM 866 C C . GLY A 1 109 ? 5.864 6.536 -24.336 1.00 57.06 109 GLY A C 1
ATOM 867 O O . GLY A 1 109 ? 6.176 5.667 -25.145 1.00 57.06 109 GLY A O 1
ATOM 868 N N . LEU A 1 110 ? 5.904 6.323 -23.015 1.00 60.59 110 LEU A N 1
ATOM 869 C CA . LEU A 1 110 ? 6.345 5.062 -22.401 1.00 60.59 110 LEU A CA 1
ATOM 870 C C . LEU A 1 110 ? 5.228 4.020 -22.260 1.00 60.59 110 LEU A C 1
ATOM 872 O O . LEU A 1 110 ? 5.518 2.837 -22.095 1.00 60.59 110 LEU A O 1
ATOM 876 N N . ILE A 1 111 ? 3.959 4.422 -22.384 1.00 62.34 111 ILE A N 1
ATOM 877 C CA . ILE A 1 111 ? 2.802 3.511 -22.321 1.00 62.34 111 ILE A CA 1
ATOM 878 C C . ILE A 1 111 ? 2.924 2.328 -23.306 1.00 62.34 111 ILE A C 1
ATOM 880 O O . ILE A 1 111 ? 2.694 1.195 -22.881 1.00 62.34 111 ILE A O 1
ATOM 884 N N . PRO A 1 112 ? 3.322 2.515 -24.582 1.00 59.22 112 PRO A N 1
ATOM 885 C CA . PRO A 1 112 ? 3.536 1.405 -25.511 1.00 59.22 112 PRO A CA 1
ATOM 886 C C . PRO A 1 112 ? 4.704 0.495 -25.107 1.00 59.22 112 PRO A C 1
ATOM 888 O O . PRO A 1 112 ? 4.613 -0.715 -25.284 1.00 59.22 112 PRO A O 1
ATOM 891 N N . VAL A 1 113 ? 5.782 1.056 -24.545 1.00 61.34 113 VAL A N 1
ATOM 892 C CA . VAL A 1 113 ? 6.980 0.306 -24.117 1.00 61.34 113 VAL A CA 1
ATOM 893 C C . VAL A 1 113 ? 6.654 -0.575 -22.913 1.00 61.34 113 VAL A C 1
ATOM 895 O O . VAL A 1 113 ? 6.929 -1.772 -22.923 1.00 61.34 113 VAL A O 1
ATOM 898 N N . ILE A 1 114 ? 5.982 -0.007 -21.913 1.00 61.94 114 ILE A N 1
ATOM 899 C CA . ILE A 1 114 ? 5.477 -0.720 -20.737 1.00 61.94 114 ILE A CA 1
ATOM 900 C C . ILE A 1 114 ? 4.445 -1.772 -21.154 1.00 61.94 114 ILE A C 1
ATOM 902 O O . ILE A 1 114 ? 4.524 -2.918 -20.721 1.00 61.94 114 ILE A O 1
ATOM 906 N N . GLY A 1 115 ? 3.506 -1.416 -22.036 1.00 59.06 115 GLY A N 1
ATOM 907 C CA . GLY A 1 115 ? 2.534 -2.357 -22.591 1.00 59.06 115 GLY A CA 1
ATOM 908 C C . GLY A 1 115 ? 3.213 -3.535 -23.295 1.00 59.06 115 GLY A C 1
ATOM 909 O O . GLY A 1 115 ? 2.818 -4.682 -23.086 1.00 59.06 115 GLY A O 1
ATOM 910 N N . GLY A 1 116 ? 4.278 -3.272 -24.057 1.00 59.41 116 GLY A N 1
ATOM 911 C CA . GLY A 1 116 ? 5.117 -4.291 -24.687 1.00 59.41 116 GLY A CA 1
ATOM 912 C C . GLY A 1 116 ? 5.844 -5.178 -23.674 1.00 59.41 116 GLY A C 1
ATOM 913 O O . GLY A 1 116 ? 5.784 -6.395 -23.798 1.00 59.41 116 GLY A O 1
ATOM 914 N N . LEU A 1 117 ? 6.454 -4.602 -22.635 1.00 61.47 117 LEU A N 1
ATOM 915 C CA . LEU A 1 117 ? 7.116 -5.357 -21.559 1.00 61.47 117 LEU A CA 1
ATOM 916 C C . LEU A 1 117 ? 6.144 -6.256 -20.789 1.00 61.47 117 LEU A C 1
ATOM 918 O O . LEU A 1 117 ? 6.499 -7.361 -20.398 1.00 61.47 117 LEU A O 1
ATOM 922 N N . VAL A 1 118 ? 4.912 -5.795 -20.582 1.00 60.00 118 VAL A N 1
ATOM 923 C CA . VAL A 1 118 ? 3.894 -6.527 -19.820 1.00 60.00 118 VAL A CA 1
ATOM 924 C C . VAL A 1 118 ? 3.251 -7.650 -20.632 1.00 60.00 118 VAL A C 1
ATOM 926 O O . VAL A 1 118 ? 2.930 -8.697 -20.069 1.00 60.00 118 VAL A O 1
ATOM 929 N N . THR A 1 119 ? 3.028 -7.437 -21.931 1.00 60.88 119 THR A N 1
ATOM 930 C CA . THR A 1 119 ? 2.214 -8.339 -22.764 1.00 60.88 119 THR A CA 1
ATOM 931 C C . THR A 1 119 ? 3.021 -9.229 -23.705 1.00 60.88 119 THR A C 1
ATOM 933 O O . THR A 1 119 ? 2.472 -10.208 -24.215 1.00 60.88 119 THR A O 1
ATOM 936 N N . ALA A 1 120 ? 4.299 -8.930 -23.952 1.00 57.81 120 ALA A N 1
ATOM 937 C CA . ALA A 1 120 ? 5.111 -9.728 -24.858 1.00 57.81 120 ALA A CA 1
ATOM 938 C C . ALA A 1 120 ? 5.529 -11.060 -24.219 1.00 57.81 120 ALA A C 1
ATOM 940 O O . ALA A 1 120 ? 5.983 -11.118 -23.081 1.00 57.81 120 ALA A O 1
ATOM 941 N N . SER A 1 121 ? 5.451 -12.138 -25.002 1.00 51.12 121 SER A N 1
ATOM 942 C CA . SER A 1 121 ? 6.019 -13.449 -24.651 1.00 51.12 121 SER A CA 1
ATOM 943 C C . SER A 1 121 ? 7.551 -13.436 -24.557 1.00 51.12 121 SER A C 1
ATOM 945 O O . SER A 1 121 ? 8.145 -14.346 -23.990 1.00 51.12 121 SER A O 1
ATOM 947 N N . THR A 1 122 ? 8.180 -12.415 -25.139 1.00 56.91 122 THR A N 1
ATOM 948 C CA . THR A 1 122 ? 9.610 -12.108 -25.061 1.00 56.91 122 THR A CA 1
ATOM 949 C C . THR A 1 122 ? 9.739 -10.604 -24.834 1.00 56.91 122 THR A C 1
ATOM 951 O O . THR A 1 122 ? 9.457 -9.850 -25.773 1.00 56.91 122 THR A O 1
ATOM 954 N N . PRO A 1 123 ? 10.099 -10.150 -23.622 1.00 61.75 123 PRO A N 1
ATOM 955 C CA . PRO A 1 123 ? 10.184 -8.728 -23.329 1.00 61.75 123 PRO A CA 1
ATOM 956 C C . PRO A 1 123 ? 11.234 -8.057 -24.231 1.00 61.75 123 PRO A C 1
ATOM 958 O O . PRO A 1 123 ? 12.285 -8.651 -24.498 1.00 61.75 123 PRO A O 1
ATOM 961 N N . PRO A 1 124 ? 10.962 -6.847 -24.751 1.00 64.44 124 PRO A N 1
ATOM 962 C CA . PRO A 1 124 ? 11.929 -6.117 -25.560 1.00 64.44 124 PRO A CA 1
ATOM 963 C C . PRO A 1 124 ? 13.205 -5.831 -24.758 1.00 64.44 124 PRO A C 1
ATOM 965 O O . PRO A 1 124 ? 13.147 -5.447 -23.590 1.00 64.44 124 PRO A O 1
ATOM 968 N N . VAL A 1 125 ? 14.366 -5.987 -25.400 1.00 70.00 125 VAL A N 1
ATOM 969 C CA . VAL A 1 125 ? 15.644 -5.552 -24.826 1.00 70.00 125 VAL A CA 1
ATOM 970 C C . VAL A 1 125 ? 15.668 -4.028 -24.845 1.00 70.00 125 VAL A C 1
ATOM 972 O O . VAL A 1 125 ? 15.760 -3.428 -25.913 1.00 70.00 125 VAL A O 1
ATOM 975 N N . LEU A 1 126 ? 15.573 -3.416 -23.666 1.00 73.38 126 LEU A N 1
ATOM 976 C CA . LEU A 1 126 ? 15.608 -1.964 -23.520 1.00 73.38 126 LEU A CA 1
ATOM 977 C C . LEU A 1 126 ? 17.041 -1.445 -23.652 1.00 73.38 126 LEU A C 1
ATOM 979 O O . LEU A 1 126 ? 17.958 -1.968 -23.009 1.00 73.38 126 LEU A O 1
ATOM 983 N N . ASN A 1 127 ? 17.231 -0.381 -24.428 1.00 79.19 127 ASN A N 1
ATOM 984 C CA . ASN A 1 127 ? 18.494 0.353 -24.452 1.00 79.19 127 ASN A CA 1
ATOM 985 C C . ASN A 1 127 ? 18.677 1.191 -23.164 1.00 79.19 127 ASN A C 1
ATOM 987 O O . ASN A 1 127 ? 17.738 1.389 -22.395 1.00 79.19 127 ASN A O 1
ATOM 991 N N . GLN A 1 128 ? 19.888 1.698 -22.908 1.00 80.31 128 GLN A N 1
ATOM 992 C CA . GLN A 1 128 ? 20.185 2.452 -21.676 1.00 80.31 128 GLN A CA 1
ATOM 993 C C . GLN A 1 128 ? 19.294 3.692 -21.480 1.00 80.31 128 GLN A C 1
ATOM 995 O O . GLN A 1 128 ? 18.960 4.038 -20.347 1.00 80.31 128 GLN A O 1
ATOM 1000 N N . GLU A 1 129 ? 18.895 4.363 -22.561 1.00 80.88 129 GLU A N 1
ATOM 1001 C CA . GLU A 1 129 ? 18.019 5.533 -22.486 1.00 80.88 129 GLU A CA 1
ATOM 1002 C C . GLU A 1 129 ? 16.588 5.137 -22.096 1.00 80.88 129 GLU A C 1
ATOM 1004 O O . GLU A 1 129 ? 15.985 5.772 -21.233 1.00 80.88 129 GLU A O 1
ATOM 1009 N N . GLU A 1 130 ? 16.064 4.055 -22.672 1.00 77.62 130 GLU A N 1
ATOM 1010 C CA . GLU A 1 130 ? 14.755 3.490 -22.331 1.00 77.62 130 GLU A CA 1
ATOM 1011 C C . GLU A 1 130 ? 14.710 3.002 -20.881 1.00 77.62 130 GLU A C 1
ATOM 1013 O O . GLU A 1 130 ? 13.743 3.285 -20.175 1.00 77.62 130 GLU A O 1
ATOM 1018 N N . GLN A 1 131 ? 15.773 2.344 -20.410 1.00 77.50 131 GLN A N 1
ATOM 1019 C CA . GLN A 1 131 ? 15.901 1.927 -19.011 1.00 77.50 131 GLN A CA 1
ATOM 1020 C C . GLN A 1 131 ? 15.891 3.131 -18.065 1.00 77.50 131 GLN A C 1
ATOM 1022 O O . GLN A 1 131 ? 15.164 3.131 -17.074 1.00 77.50 131 GLN A O 1
ATOM 1027 N N . LYS A 1 132 ? 16.640 4.192 -18.396 1.00 81.19 132 LYS A N 1
ATOM 1028 C CA . LYS A 1 132 ? 16.658 5.427 -17.603 1.00 81.19 132 LYS A CA 1
ATOM 1029 C C . LYS A 1 132 ? 15.276 6.080 -17.547 1.00 81.19 132 LYS A C 1
ATOM 1031 O O . LYS A 1 132 ? 14.829 6.458 -16.470 1.00 81.19 132 LYS A O 1
ATOM 1036 N N . ARG A 1 133 ? 14.586 6.181 -18.687 1.00 78.31 133 ARG A N 1
ATOM 1037 C CA . ARG A 1 133 ? 13.224 6.733 -18.760 1.00 78.31 133 ARG A CA 1
ATOM 1038 C C . ARG A 1 133 ? 12.230 5.905 -17.943 1.00 78.31 133 ARG A C 1
ATOM 1040 O O . ARG A 1 133 ? 11.407 6.476 -17.235 1.00 78.31 133 ARG A O 1
ATOM 1047 N N . LEU A 1 134 ? 12.324 4.577 -18.014 1.00 76.94 134 LEU A N 1
ATOM 1048 C CA . LEU A 1 134 ? 11.464 3.672 -17.255 1.00 76.94 134 LEU A CA 1
ATOM 1049 C C . LEU A 1 134 ? 11.715 3.773 -15.747 1.00 76.94 134 LEU A C 1
ATOM 1051 O O . LEU A 1 134 ? 10.762 3.802 -14.973 1.00 76.94 134 LEU A O 1
ATOM 1055 N N . HIS A 1 135 ? 12.981 3.881 -15.339 1.00 81.56 135 HIS A N 1
ATOM 1056 C CA . HIS A 1 135 ? 13.360 4.113 -13.946 1.00 81.56 135 HIS A CA 1
ATOM 1057 C C . HIS A 1 135 ? 12.772 5.421 -13.410 1.00 81.56 135 HIS A C 1
ATOM 1059 O O . HIS A 1 135 ? 12.101 5.411 -12.380 1.00 81.56 135 HIS A O 1
ATOM 1065 N N . THR A 1 136 ? 12.935 6.523 -14.151 1.00 82.19 136 THR A N 1
ATOM 1066 C CA . THR A 1 136 ? 12.355 7.827 -13.792 1.00 82.19 136 THR A CA 1
ATOM 1067 C C . THR A 1 136 ? 10.833 7.750 -13.659 1.00 82.19 136 THR A C 1
ATOM 1069 O O . THR A 1 136 ? 10.294 8.152 -12.631 1.00 82.19 136 THR A O 1
ATOM 1072 N N . ALA A 1 137 ? 10.147 7.138 -14.627 1.00 77.25 137 ALA A N 1
ATOM 1073 C CA . ALA A 1 137 ? 8.695 6.975 -14.581 1.00 77.25 137 ALA A CA 1
ATOM 1074 C C . ALA A 1 137 ? 8.226 6.117 -13.388 1.00 77.25 137 ALA A C 1
ATOM 1076 O O . ALA A 1 137 ? 7.205 6.410 -12.760 1.00 77.25 137 ALA A O 1
ATOM 1077 N N . ALA A 1 138 ? 8.967 5.058 -13.049 1.00 79.12 138 ALA A N 1
ATOM 1078 C CA . ALA A 1 138 ? 8.684 4.234 -11.878 1.00 79.12 138 ALA A CA 1
ATOM 1079 C C . ALA A 1 138 ? 8.900 5.008 -10.564 1.00 79.12 138 ALA A C 1
ATOM 1081 O O . ALA A 1 138 ? 8.102 4.857 -9.637 1.00 79.12 138 ALA A O 1
ATOM 1082 N N . ALA A 1 139 ? 9.923 5.868 -10.497 1.00 84.06 139 ALA A N 1
ATOM 1083 C CA . ALA A 1 139 ? 10.200 6.719 -9.338 1.00 84.06 139 ALA A CA 1
ATOM 1084 C C . ALA A 1 139 ? 9.090 7.751 -9.118 1.00 84.06 139 ALA A C 1
ATOM 1086 O O . ALA A 1 139 ? 8.568 7.879 -8.011 1.00 84.06 139 ALA A O 1
ATOM 1087 N N . GLU A 1 140 ? 8.681 8.439 -10.182 1.00 82.94 140 GLU A N 1
ATOM 1088 C CA . GLU A 1 140 ? 7.560 9.385 -10.165 1.00 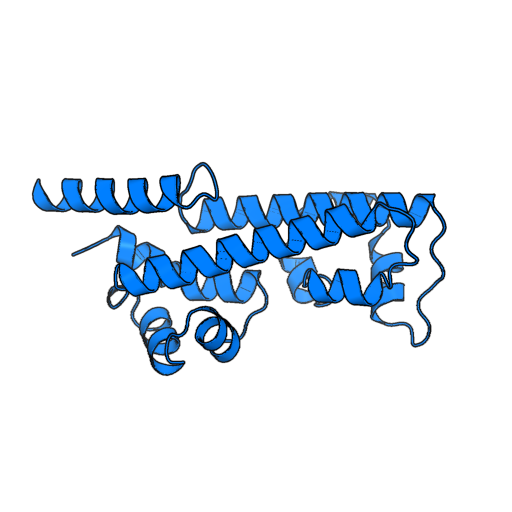82.94 140 GLU A CA 1
ATOM 1089 C C . GLU A 1 140 ? 6.266 8.700 -9.722 1.00 82.94 140 GLU A C 1
ATOM 1091 O O . GLU A 1 140 ? 5.558 9.200 -8.849 1.00 82.94 140 GLU A O 1
ATOM 1096 N N . THR A 1 141 ? 6.006 7.501 -10.245 1.00 80.44 141 THR A N 1
ATOM 1097 C CA . THR A 1 141 ? 4.837 6.704 -9.868 1.00 80.44 141 THR A CA 1
ATOM 1098 C C . THR A 1 141 ? 4.850 6.323 -8.384 1.00 80.44 141 THR A C 1
ATOM 1100 O O . THR A 1 141 ? 3.813 6.378 -7.717 1.00 80.44 141 THR A O 1
ATOM 1103 N N . LEU A 1 142 ? 6.010 5.937 -7.845 1.00 84.75 142 LEU A N 1
ATOM 1104 C CA . LEU A 1 142 ? 6.151 5.602 -6.430 1.00 84.75 142 LEU A CA 1
ATOM 1105 C C . LEU A 1 142 ? 5.984 6.838 -5.532 1.00 84.75 142 LEU A C 1
ATOM 1107 O O . LEU A 1 142 ? 5.337 6.748 -4.486 1.00 84.75 142 LEU A O 1
ATOM 1111 N N . ASN A 1 143 ? 6.501 7.992 -5.958 1.00 86.50 143 ASN A N 1
ATOM 1112 C CA . ASN A 1 143 ? 6.294 9.262 -5.265 1.00 86.50 143 ASN A CA 1
ATOM 1113 C C . ASN A 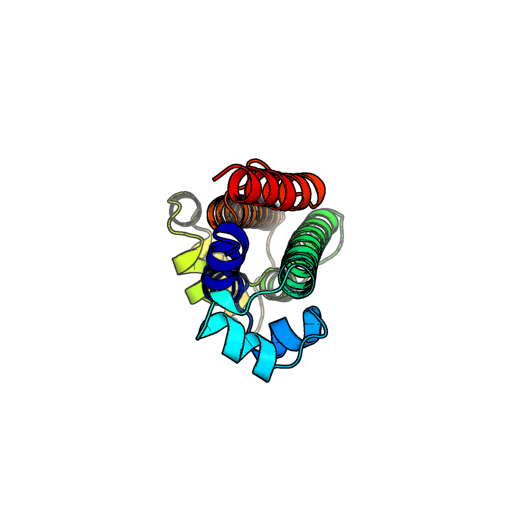1 143 ? 4.813 9.651 -5.249 1.00 86.50 143 ASN A C 1
ATOM 1115 O O . ASN A 1 143 ? 4.278 9.960 -4.187 1.00 86.50 143 ASN A O 1
ATOM 1119 N N . GLU A 1 144 ? 4.119 9.553 -6.386 1.00 85.00 144 GLU A N 1
ATOM 1120 C CA . GLU A 1 144 ? 2.682 9.830 -6.461 1.00 85.00 144 GLU A CA 1
ATOM 1121 C C . GLU A 1 144 ? 1.869 8.868 -5.580 1.00 85.00 144 GLU A C 1
ATOM 1123 O O . GLU A 1 144 ? 0.928 9.283 -4.898 1.00 85.00 144 GLU A O 1
ATOM 1128 N N . LEU A 1 145 ? 2.246 7.585 -5.548 1.00 86.62 145 LEU A N 1
ATOM 1129 C CA . LEU A 1 145 ? 1.651 6.599 -4.648 1.00 86.62 145 LEU A CA 1
ATOM 1130 C C . LEU A 1 145 ? 1.825 7.008 -3.177 1.00 86.62 145 LEU A C 1
ATOM 1132 O O . LEU A 1 145 ? 0.854 6.964 -2.420 1.00 86.62 145 LEU A O 1
ATOM 1136 N N . SER A 1 146 ? 3.028 7.436 -2.786 1.00 90.06 146 SER A N 1
ATOM 1137 C CA . SER A 1 146 ? 3.312 7.932 -1.435 1.00 90.06 146 SER A CA 1
ATOM 1138 C C . SER A 1 146 ? 2.463 9.162 -1.096 1.00 90.06 146 SER A C 1
ATOM 1140 O O . SER A 1 146 ? 1.790 9.181 -0.067 1.00 90.06 146 SER A O 1
ATOM 1142 N N . THR A 1 147 ? 2.375 10.140 -2.006 1.00 90.31 147 THR A N 1
ATOM 1143 C CA . THR A 1 147 ? 1.524 11.331 -1.839 1.00 90.31 147 THR A CA 1
ATOM 1144 C C . THR A 1 147 ? 0.051 10.965 -1.659 1.00 90.31 147 THR A C 1
ATOM 1146 O O . THR A 1 147 ? -0.613 11.503 -0.772 1.00 90.31 147 THR A O 1
ATOM 1149 N N . LYS A 1 148 ? -0.474 10.026 -2.456 1.00 88.94 148 LYS A N 1
ATOM 1150 C CA . LYS A 1 148 ? -1.858 9.547 -2.312 1.00 88.94 148 LYS A CA 1
ATOM 1151 C C . LYS A 1 148 ? -2.080 8.856 -0.970 1.00 88.94 148 LYS A C 1
ATOM 1153 O O . LYS A 1 148 ? -3.127 9.052 -0.362 1.00 88.94 148 LYS A O 1
ATOM 1158 N N . LEU A 1 149 ? -1.112 8.080 -0.484 1.00 91.94 149 LEU A N 1
ATOM 1159 C CA . LEU A 1 149 ? -1.197 7.459 0.838 1.00 91.94 149 LEU A CA 1
ATOM 1160 C C . LEU A 1 149 ? -1.181 8.505 1.960 1.00 91.94 149 LEU A C 1
ATOM 1162 O O . LEU A 1 149 ? -2.013 8.405 2.858 1.00 91.94 149 LEU A O 1
ATOM 1166 N N . CYS A 1 150 ? -0.331 9.535 1.882 1.00 92.81 150 CYS A N 1
ATOM 1167 C CA . CYS A 1 150 ? -0.368 10.670 2.813 1.00 92.81 150 CYS A CA 1
ATOM 1168 C C . CYS A 1 150 ? -1.754 11.322 2.853 1.00 92.81 150 CYS A C 1
ATOM 1170 O O . CYS A 1 150 ? -2.320 11.497 3.926 1.00 92.81 150 CYS A O 1
ATOM 1172 N N . GLN A 1 151 ? -2.338 11.611 1.685 1.00 92.19 151 GLN A N 1
ATOM 1173 C CA . GLN A 1 151 ? -3.680 12.199 1.585 1.00 92.19 151 GLN A CA 1
ATOM 1174 C C . GLN A 1 151 ? -4.759 11.290 2.179 1.00 92.19 151 GLN A C 1
ATOM 1176 O O . GLN A 1 151 ? -5.646 11.764 2.882 1.00 92.19 151 GLN A O 1
ATOM 1181 N N . ILE A 1 152 ? -4.683 9.983 1.912 1.00 92.12 152 ILE A N 1
ATOM 1182 C CA . ILE A 1 152 ? -5.629 8.996 2.439 1.00 92.12 152 ILE A CA 1
ATOM 1183 C C . ILE A 1 152 ? -5.569 8.944 3.969 1.00 92.12 152 ILE A C 1
ATOM 1185 O O . ILE A 1 152 ? -6.614 8.873 4.608 1.00 92.12 152 ILE A O 1
ATOM 1189 N N . PHE A 1 153 ? -4.373 8.982 4.557 1.00 93.19 153 PHE A N 1
ATOM 1190 C CA . PHE A 1 153 ? -4.195 8.950 6.009 1.00 93.19 153 PHE A CA 1
ATOM 1191 C C . PHE A 1 153 ? -4.259 10.331 6.682 1.00 93.19 153 PHE A C 1
ATOM 1193 O O . PHE A 1 153 ? -4.128 10.387 7.898 1.00 93.19 153 PHE A O 1
ATOM 1200 N N . ASP A 1 154 ? -4.476 11.421 5.936 1.00 93.06 154 ASP A N 1
ATOM 1201 C CA . ASP A 1 154 ? -4.423 12.801 6.449 1.00 93.06 154 ASP A CA 1
ATOM 1202 C C . ASP A 1 154 ? -3.096 13.121 7.175 1.00 93.06 154 ASP A C 1
ATOM 1204 O O . ASP A 1 154 ? -3.069 13.636 8.297 1.00 93.06 154 ASP A O 1
ATOM 1208 N N . LEU A 1 155 ? -1.979 12.761 6.532 1.00 93.69 155 LEU A N 1
ATOM 1209 C CA . LEU A 1 155 ? -0.618 12.961 7.034 1.00 93.69 155 LEU A CA 1
ATOM 1210 C C . LEU A 1 155 ? 0.167 13.933 6.152 1.00 93.69 155 LEU A C 1
ATOM 1212 O O . LEU A 1 155 ? 0.029 13.934 4.929 1.00 93.69 155 LEU A O 1
ATOM 1216 N N . GLU A 1 156 ? 1.054 14.706 6.775 1.00 91.12 156 GLU A N 1
ATOM 1217 C CA . GLU A 1 156 ? 2.028 15.546 6.066 1.00 91.12 156 GLU A CA 1
ATOM 1218 C C . GLU A 1 156 ? 3.130 14.696 5.419 1.00 91.12 156 GLU A C 1
ATOM 1220 O O . GLU A 1 156 ? 3.527 14.928 4.278 1.00 91.12 156 GLU A O 1
ATOM 1225 N N . GLU A 1 157 ? 3.579 13.664 6.133 1.00 92.38 157 GLU A N 1
ATOM 1226 C CA . GLU A 1 157 ? 4.607 12.728 5.698 1.00 92.38 157 GLU A CA 1
ATOM 1227 C C . GLU A 1 157 ? 4.180 11.290 6.006 1.00 92.38 157 GLU A C 1
ATOM 1229 O O . GLU A 1 157 ? 3.566 11.002 7.039 1.00 92.38 157 GLU A O 1
ATOM 1234 N N . LEU A 1 158 ? 4.535 10.363 5.113 1.00 92.00 158 LEU A N 1
ATOM 1235 C CA . LEU A 1 158 ? 4.293 8.940 5.304 1.00 92.00 158 LEU A CA 1
ATOM 1236 C C . LEU A 1 158 ? 5.330 8.367 6.284 1.00 92.00 158 LEU A C 1
ATOM 1238 O O . LEU A 1 158 ? 6.277 7.690 5.887 1.00 92.00 158 LEU A O 1
ATOM 1242 N N . SER A 1 159 ? 5.148 8.647 7.574 1.00 94.62 159 SER A N 1
ATOM 1243 C CA . SER A 1 159 ? 6.021 8.181 8.654 1.00 94.62 159 SER A CA 1
ATOM 1244 C C . SER A 1 159 ? 5.217 7.639 9.836 1.00 94.62 159 SER A C 1
ATOM 1246 O O . SER A 1 159 ? 4.070 8.028 10.077 1.00 94.62 159 SER A O 1
ATOM 1248 N N . LEU A 1 160 ? 5.819 6.704 10.581 1.00 92.69 160 LEU A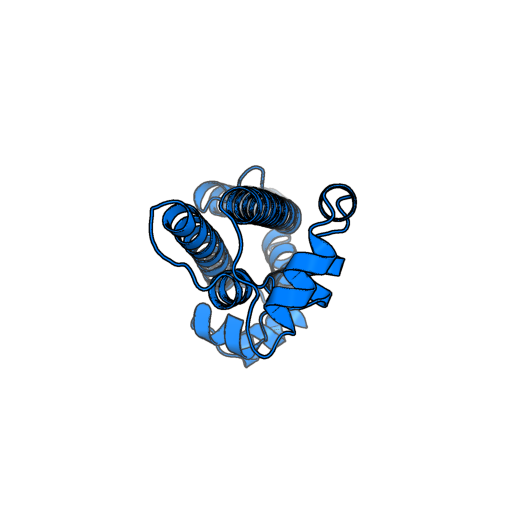 N 1
ATOM 1249 C CA . LEU A 1 160 ? 5.185 6.125 11.768 1.00 92.69 160 LEU A CA 1
ATOM 1250 C C . LEU A 1 160 ? 4.969 7.186 12.847 1.00 92.69 160 LEU A C 1
ATOM 1252 O O . LEU A 1 160 ? 3.915 7.197 13.475 1.00 92.69 160 LEU A O 1
ATOM 1256 N N . ASP A 1 161 ? 5.921 8.102 13.001 1.00 94.06 161 ASP A N 1
ATOM 1257 C CA . ASP A 1 161 ? 5.859 9.170 13.995 1.00 94.06 161 ASP A CA 1
ATOM 1258 C C . ASP A 1 161 ? 4.718 10.148 13.697 1.00 94.06 161 ASP A C 1
ATOM 1260 O O . ASP A 1 161 ? 3.938 10.461 14.599 1.00 94.06 161 ASP A O 1
ATOM 1264 N N . CYS A 1 162 ? 4.538 10.561 12.433 1.00 92.62 162 CYS A N 1
ATOM 1265 C CA . CYS A 1 162 ? 3.402 11.398 12.032 1.00 92.62 162 CYS A CA 1
ATOM 1266 C C . CYS A 1 162 ? 2.070 10.692 12.307 1.00 92.62 162 CYS A C 1
ATOM 1268 O O . CYS A 1 162 ? 1.150 11.292 12.863 1.00 92.62 162 CYS A O 1
ATOM 1270 N N . PHE A 1 163 ? 1.972 9.404 11.970 1.00 94.88 163 PHE A N 1
ATOM 1271 C CA . PHE A 1 163 ? 0.746 8.637 12.177 1.00 94.88 163 PHE A CA 1
ATOM 1272 C C . PHE A 1 163 ? 0.408 8.434 13.659 1.00 94.88 163 PHE A C 1
ATOM 1274 O O . PHE A 1 163 ? -0.749 8.590 14.053 1.00 94.88 163 PHE A O 1
ATOM 1281 N N . VAL A 1 164 ? 1.404 8.115 14.492 1.00 93.56 164 VAL A N 1
ATOM 1282 C CA . VAL A 1 164 ? 1.231 7.970 15.945 1.00 93.56 164 VAL A CA 1
ATOM 1283 C C . VAL A 1 164 ? 0.856 9.307 16.578 1.00 93.56 164 VAL A C 1
ATOM 1285 O O . VAL A 1 164 ? -0.110 9.354 17.334 1.00 93.56 164 VAL A O 1
ATOM 1288 N N . THR A 1 165 ? 1.544 10.388 16.207 1.00 92.81 165 THR A N 1
ATOM 1289 C CA . THR A 1 165 ? 1.248 11.741 16.702 1.00 92.81 165 THR A CA 1
ATOM 1290 C C . THR A 1 165 ? -0.191 12.138 16.374 1.00 92.81 165 THR A C 1
ATOM 1292 O O . THR A 1 165 ? -0.926 12.587 17.251 1.00 92.81 165 THR A O 1
ATOM 1295 N N . LYS A 1 166 ? -0.640 11.901 15.134 1.00 91.94 166 LYS A N 1
ATOM 1296 C CA . LYS A 1 166 ? -2.019 12.182 14.715 1.00 91.94 166 LYS A CA 1
ATOM 1297 C C . LYS A 1 166 ? -3.041 11.332 15.483 1.00 91.94 166 LYS A C 1
ATOM 1299 O O . LYS A 1 166 ? -4.070 11.849 15.909 1.00 91.94 166 LYS A O 1
ATOM 1304 N N . LEU A 1 167 ? -2.746 10.045 15.714 1.00 90.06 167 LEU A N 1
ATOM 1305 C CA . LEU A 1 167 ? -3.583 9.164 16.542 1.00 90.06 167 LEU A CA 1
ATOM 1306 C C . LEU A 1 167 ? -3.726 9.662 17.988 1.00 90.06 167 LEU A C 1
ATOM 1308 O O . LEU A 1 167 ? -4.776 9.443 18.589 1.00 90.06 167 LEU A O 1
ATOM 1312 N N . GLU A 1 168 ? -2.682 10.269 18.551 1.00 89.81 168 GLU A N 1
ATOM 1313 C CA . GLU A 1 168 ? -2.658 10.760 19.934 1.00 89.81 168 GLU A CA 1
ATOM 1314 C C . GLU A 1 168 ? -3.369 12.108 20.080 1.00 89.81 168 GLU A C 1
ATOM 1316 O O . GLU A 1 168 ? -4.235 12.242 20.942 1.00 89.81 168 GLU A O 1
ATOM 1321 N N . GLN A 1 169 ? -3.113 13.056 19.176 1.00 88.50 169 GLN A N 1
ATOM 1322 C CA . GLN A 1 169 ? -3.768 14.372 19.176 1.00 88.50 169 GLN A CA 1
ATOM 1323 C C . GLN A 1 169 ? -5.299 14.266 19.096 1.00 88.50 169 GLN A C 1
ATOM 1325 O O . GLN A 1 169 ? -6.019 14.933 19.836 1.00 88.50 169 GLN A O 1
ATOM 1330 N N . GLU A 1 170 ? -5.809 13.391 18.229 1.00 85.00 170 GLU A N 1
ATOM 1331 C CA . GLU A 1 170 ? -7.252 13.178 18.054 1.00 85.00 170 GLU A CA 1
ATOM 1332 C C . GLU A 1 170 ? -7.872 12.406 19.240 1.00 85.00 170 GLU A C 1
ATOM 1334 O O . GLU A 1 170 ? -9.076 12.475 19.470 1.00 85.00 170 GLU A O 1
ATOM 1339 N N . GLN A 1 171 ? -7.065 11.685 20.033 1.00 80.06 171 GLN A N 1
ATOM 1340 C CA . GLN A 1 171 ? -7.524 11.071 21.287 1.00 80.06 171 GLN A CA 1
ATOM 1341 C C . GLN A 1 171 ? -7.684 12.091 22.410 1.00 80.06 171 GLN A C 1
ATOM 1343 O O . GLN A 1 171 ? -8.629 11.980 23.190 1.00 80.06 171 GLN A O 1
ATOM 1348 N N . GLU A 1 172 ? -6.768 13.051 22.508 1.00 80.88 172 GLU A N 1
ATOM 1349 C CA . GLU A 1 172 ? -6.799 14.097 23.534 1.00 80.88 172 GLU A CA 1
ATOM 1350 C C . GLU A 1 172 ? -7.965 15.065 23.297 1.00 80.88 172 GLU A C 1
ATOM 1352 O O . GLU A 1 172 ? -8.740 15.328 24.215 1.00 80.88 172 GLU A O 1
ATOM 1357 N N . GLN A 1 173 ? -8.190 15.477 22.045 1.00 76.38 173 GLN A N 1
ATOM 1358 C CA . GLN A 1 173 ? -9.316 16.346 21.669 1.00 76.38 173 GLN A CA 1
ATOM 1359 C C . GLN A 1 173 ? -10.695 15.723 21.954 1.00 76.38 173 GLN A C 1
ATOM 1361 O O . GLN A 1 173 ? -11.670 16.442 22.167 1.00 76.38 173 GLN A O 1
ATOM 1366 N N . GLU A 1 174 ? -10.803 14.394 21.982 1.00 72.31 174 GLU A N 1
ATOM 1367 C CA . GLU A 1 174 ? -12.038 13.694 22.359 1.00 72.31 174 GLU A CA 1
ATOM 1368 C C . GLU A 1 174 ? -12.265 13.586 23.866 1.00 72.31 174 GLU A C 1
ATOM 1370 O O . GLU A 1 174 ? -13.386 13.309 24.279 1.00 72.31 174 GLU A O 1
ATOM 1375 N N . GLN A 1 175 ? -11.225 13.743 24.687 1.00 71.12 175 GLN A N 1
ATOM 1376 C CA . GLN A 1 175 ? -11.364 13.721 26.147 1.00 71.12 175 GLN A CA 1
ATOM 1377 C C . GLN A 1 175 ? -11.752 15.093 26.706 1.00 71.12 175 GLN A C 1
ATOM 1379 O O . GLN A 1 175 ? -12.289 15.173 27.810 1.00 71.12 175 GLN A O 1
ATOM 1384 N N . GLU A 1 176 ? -11.481 16.158 25.951 1.00 70.00 176 GLU A N 1
ATOM 1385 C CA . GLU A 1 176 ? -11.789 17.541 26.323 1.00 70.00 176 GLU A CA 1
ATOM 1386 C C . GLU A 1 176 ? -13.210 17.992 25.926 1.00 70.00 176 GLU A C 1
ATOM 1388 O O . GLU A 1 176 ? -13.667 19.028 26.413 1.00 70.00 176 GLU A O 1
ATOM 1393 N N . ASN A 1 177 ? -13.914 17.220 25.085 1.00 59.62 177 ASN A N 1
ATOM 1394 C CA . ASN A 1 177 ? -15.276 17.495 24.593 1.00 59.62 177 ASN A CA 1
ATOM 1395 C C . ASN A 1 177 ? -16.317 16.529 25.174 1.00 59.62 177 ASN A C 1
ATOM 1397 O O . ASN A 1 177 ? -17.452 16.990 25.444 1.00 59.62 177 ASN A O 1
#

Sequence (177 aa):
MNLYLTKVGETVKPVRDLLNWTQAEIAKQTGLSRATIVNIESEPWRMTRTSALAIFSVVLAEIARRSRLLDNATQEQYIDWQELLRELGLVNPKAWSRILGSVELVATGLIPVIGGLVTASTPPVLNQEEQKRLHTAAAETLNELSTKLCQIFDLEELSLDCFVTKLEQEQEQEQEN